Protein AF-A0A563VW91-F1 (afdb_monomer_lite)

Organism: NCBI:txid945734

Structure (mmCIF, N/CA/C/O backbone):
data_AF-A0A563VW91-F1
#
_entry.id   AF-A0A563VW91-F1
#
loop_
_atom_site.group_PDB
_atom_site.id
_atom_site.type_symbol
_atom_site.label_atom_id
_atom_site.label_alt_id
_atom_site.label_comp_id
_atom_site.label_asym_id
_atom_site.label_entity_id
_atom_site.label_seq_id
_atom_site.pdbx_PDB_ins_code
_atom_site.Cartn_x
_atom_site.Cartn_y
_atom_site.Cartn_z
_atom_site.occupancy
_atom_site.B_iso_or_equiv
_atom_site.auth_seq_id
_atom_site.auth_comp_id
_atom_site.auth_asym_id
_atom_site.auth_atom_id
_atom_site.pdbx_PDB_model_num
ATOM 1 N N . MET A 1 1 ? 16.996 2.353 -9.151 1.00 83.38 1 MET A N 1
ATOM 2 C CA . MET A 1 1 ? 17.425 1.365 -8.117 1.00 83.38 1 MET A CA 1
ATOM 3 C C . MET A 1 1 ? 16.284 0.405 -7.795 1.00 83.38 1 MET A C 1
ATOM 5 O O . MET A 1 1 ? 16.498 -0.802 -7.850 1.00 83.38 1 MET A O 1
ATOM 9 N N . PHE A 1 2 ? 15.076 0.927 -7.560 1.00 91.38 2 PHE A N 1
ATOM 10 C CA . PHE A 1 2 ? 13.858 0.155 -7.293 1.00 91.38 2 PHE A CA 1
ATOM 11 C C . PHE A 1 2 ? 13.495 -0.817 -8.416 1.00 91.38 2 PHE A C 1
ATOM 13 O O . PHE A 1 2 ? 13.293 -1.995 -8.142 1.00 91.38 2 PHE A O 1
ATOM 20 N N . ARG A 1 3 ? 13.577 -0.390 -9.684 1.00 93.62 3 ARG A N 1
ATOM 21 C CA . ARG A 1 3 ? 13.375 -1.288 -10.836 1.00 93.62 3 ARG A CA 1
ATOM 22 C C . ARG A 1 3 ? 14.249 -2.549 -10.802 1.00 93.62 3 ARG A C 1
ATOM 24 O O . ARG A 1 3 ? 13.776 -3.644 -11.081 1.00 93.62 3 ARG A O 1
ATOM 31 N N . ARG A 1 4 ? 15.533 -2.419 -10.441 1.00 96.31 4 ARG A N 1
ATOM 32 C CA . ARG A 1 4 ? 16.452 -3.569 -10.354 1.00 96.31 4 ARG A CA 1
ATOM 33 C C . ARG A 1 4 ? 16.074 -4.495 -9.196 1.00 96.31 4 ARG A C 1
ATOM 35 O O . ARG A 1 4 ? 16.124 -5.706 -9.366 1.00 96.31 4 ARG A O 1
ATOM 42 N N . ALA A 1 5 ? 15.698 -3.942 -8.043 1.00 95.75 5 ALA A N 1
ATOM 43 C CA . ALA A 1 5 ? 15.223 -4.740 -6.913 1.00 95.75 5 ALA A CA 1
ATOM 44 C C . ALA A 1 5 ? 13.937 -5.504 -7.274 1.00 95.75 5 ALA A C 1
ATOM 46 O O . ALA A 1 5 ? 13.855 -6.704 -7.030 1.00 95.75 5 ALA A O 1
ATOM 47 N N . ALA A 1 6 ? 12.999 -4.841 -7.954 1.00 96.88 6 ALA A N 1
ATOM 48 C CA . ALA A 1 6 ? 11.780 -5.451 -8.470 1.00 96.88 6 ALA A CA 1
ATOM 49 C C . ALA A 1 6 ? 12.071 -6.591 -9.464 1.00 96.88 6 ALA A C 1
ATOM 51 O O . ALA A 1 6 ? 11.464 -7.652 -9.363 1.00 96.88 6 ALA A O 1
ATOM 52 N N . GLN A 1 7 ? 13.039 -6.413 -10.373 1.00 98.06 7 GLN A N 1
ATOM 53 C CA . GLN A 1 7 ? 13.481 -7.467 -11.299 1.00 98.06 7 GLN A CA 1
ATOM 54 C C . GLN A 1 7 ? 14.095 -8.662 -10.569 1.00 98.06 7 GLN A C 1
ATOM 56 O O . GLN A 1 7 ? 13.867 -9.802 -10.960 1.00 98.06 7 GLN A O 1
ATOM 61 N N . ASN A 1 8 ? 14.872 -8.410 -9.515 1.00 98.06 8 ASN A N 1
ATOM 62 C CA . ASN A 1 8 ? 15.465 -9.475 -8.714 1.00 98.06 8 ASN A CA 1
ATOM 63 C C . ASN A 1 8 ? 14.393 -10.260 -7.948 1.00 98.06 8 ASN A C 1
ATOM 65 O O . ASN A 1 8 ? 14.480 -11.480 -7.896 1.00 98.06 8 ASN A O 1
ATOM 69 N N . ALA A 1 9 ? 13.385 -9.580 -7.389 1.00 97.56 9 ALA A N 1
ATOM 70 C CA . ALA A 1 9 ? 12.249 -10.241 -6.749 1.00 97.56 9 ALA A CA 1
ATOM 71 C C . ALA A 1 9 ? 11.472 -11.103 -7.757 1.00 97.56 9 ALA A C 1
ATOM 73 O O . ALA A 1 9 ? 11.146 -12.248 -7.465 1.00 97.56 9 ALA A O 1
ATOM 74 N N . LEU A 1 10 ? 11.260 -10.599 -8.976 1.00 97.12 10 LEU A N 1
ATOM 75 C CA . LEU A 1 10 ? 10.575 -11.359 -10.022 1.00 97.12 10 LEU A CA 1
ATOM 76 C C . LEU A 1 10 ? 11.389 -12.594 -10.438 1.00 97.12 10 LEU A C 1
ATOM 78 O O . LEU A 1 10 ? 10.848 -13.685 -10.566 1.00 97.12 10 LEU A O 1
ATOM 82 N N . ALA A 1 11 ? 12.708 -12.446 -10.590 1.00 98.19 11 ALA A N 1
ATOM 83 C CA . ALA A 1 11 ? 13.611 -13.557 -10.894 1.00 98.19 11 ALA A CA 1
ATOM 84 C C . ALA A 1 11 ? 13.722 -14.588 -9.755 1.00 98.19 11 ALA A C 1
ATOM 86 O O . ALA A 1 11 ? 14.131 -15.722 -10.000 1.00 98.19 11 ALA A O 1
ATOM 87 N N . ALA A 1 12 ? 13.388 -14.191 -8.526 1.00 98.00 12 ALA A N 1
ATOM 88 C CA . ALA A 1 12 ? 13.349 -15.051 -7.349 1.00 98.00 12 ALA A CA 1
ATOM 89 C C . ALA A 1 12 ? 11.962 -15.674 -7.094 1.00 98.00 12 ALA A C 1
ATOM 91 O O . ALA A 1 12 ? 11.793 -16.324 -6.067 1.00 98.00 12 ALA A O 1
ATOM 92 N N . ASP A 1 13 ? 11.011 -15.506 -8.020 1.00 97.50 13 ASP A N 1
ATOM 93 C CA . ASP A 1 13 ? 9.678 -16.126 -7.984 1.00 97.50 13 ASP A CA 1
ATOM 94 C C . ASP A 1 13 ? 8.819 -15.695 -6.777 1.00 97.50 13 ASP A C 1
ATOM 96 O O . ASP A 1 13 ? 8.049 -16.475 -6.223 1.00 97.50 13 ASP A O 1
ATOM 100 N N . PHE A 1 14 ? 8.961 -14.436 -6.340 1.00 98.19 14 PHE A N 1
ATOM 101 C CA . PHE A 1 14 ? 8.025 -13.841 -5.380 1.00 98.19 14 PHE A CA 1
ATOM 102 C C . PHE A 1 14 ? 6.627 -13.667 -6.006 1.00 98.19 14 PHE A C 1
ATOM 104 O O . PHE A 1 14 ? 6.487 -13.468 -7.212 1.00 98.19 14 PHE A O 1
ATOM 111 N N . ASP A 1 15 ? 5.580 -13.656 -5.180 1.00 97.81 15 ASP A N 1
ATOM 112 C CA . ASP A 1 15 ? 4.208 -13.415 -5.656 1.00 97.81 15 ASP A CA 1
ATOM 113 C C . ASP A 1 15 ? 3.929 -11.940 -5.992 1.00 97.81 15 ASP A C 1
ATOM 115 O O . ASP A 1 15 ? 3.055 -11.636 -6.809 1.00 97.81 15 ASP A O 1
ATOM 119 N N . GLY A 1 16 ? 4.690 -11.031 -5.379 1.00 97.00 16 GLY A N 1
ATOM 120 C CA . GLY A 1 16 ? 4.563 -9.584 -5.499 1.00 97.00 16 GLY A CA 1
ATOM 121 C C . GLY A 1 16 ? 5.663 -8.853 -4.732 1.00 97.00 16 GLY A C 1
ATOM 122 O O . GLY A 1 16 ? 6.576 -9.472 -4.176 1.00 97.00 16 GLY A O 1
ATOM 123 N N . VAL A 1 17 ? 5.579 -7.525 -4.696 1.00 97.69 17 VAL A N 1
ATOM 124 C CA . VAL A 1 17 ? 6.547 -6.661 -4.005 1.00 97.69 17 VAL A CA 1
ATOM 125 C C . VAL A 1 17 ? 5.845 -5.589 -3.184 1.00 97.69 17 VAL A C 1
ATOM 127 O O . VAL A 1 17 ? 4.829 -5.045 -3.601 1.00 97.69 17 VAL A O 1
ATOM 130 N N . GLU A 1 18 ? 6.418 -5.246 -2.031 1.00 96.00 18 GLU A N 1
ATOM 131 C CA . GLU A 1 18 ? 5.953 -4.141 -1.189 1.00 96.00 18 GLU A CA 1
ATOM 132 C C . GLU A 1 18 ? 6.981 -3.003 -1.203 1.00 96.00 18 GLU A C 1
ATOM 134 O O . GLU A 1 18 ? 8.160 -3.203 -0.893 1.00 96.00 18 GLU A O 1
ATOM 139 N N . ILE A 1 19 ? 6.546 -1.795 -1.561 1.00 93.31 19 ILE A N 1
ATOM 140 C CA . ILE A 1 19 ? 7.361 -0.582 -1.473 1.00 93.31 19 ILE A CA 1
ATOM 141 C C . ILE A 1 19 ? 7.255 -0.038 -0.047 1.00 93.31 19 ILE A C 1
ATOM 143 O O . ILE A 1 19 ? 6.236 0.532 0.337 1.00 93.31 19 ILE A O 1
ATOM 147 N N . CYS A 1 20 ? 8.323 -0.179 0.736 1.00 89.50 20 CYS A N 1
ATOM 148 C CA . CYS A 1 20 ? 8.402 0.379 2.086 1.00 89.50 20 CYS A CA 1
ATOM 149 C C . CYS A 1 20 ? 8.813 1.857 2.041 1.00 89.50 20 CYS A C 1
ATOM 151 O O . CYS A 1 20 ? 9.999 2.179 1.931 1.00 89.50 20 CYS A O 1
ATOM 153 N N . ALA A 1 21 ? 7.844 2.761 2.154 1.00 82.62 21 ALA A N 1
ATOM 154 C CA . ALA A 1 21 ? 8.064 4.200 2.194 1.00 82.62 21 ALA A CA 1
ATOM 155 C C . ALA A 1 21 ? 7.999 4.706 3.641 1.00 82.62 21 ALA A C 1
ATOM 157 O O . ALA A 1 21 ? 6.943 4.745 4.270 1.00 82.62 21 ALA A O 1
ATOM 158 N N . ASN A 1 22 ? 9.146 5.116 4.184 1.00 72.12 22 ASN A N 1
ATOM 159 C CA . ASN A 1 22 ? 9.186 5.749 5.496 1.00 72.12 22 ASN A CA 1
ATOM 160 C C . ASN A 1 22 ? 8.849 7.242 5.364 1.00 72.12 22 ASN A C 1
ATOM 162 O O . ASN A 1 22 ? 9.650 8.034 4.859 1.00 72.12 22 ASN A O 1
ATOM 166 N N . CYS A 1 23 ? 7.669 7.634 5.846 1.00 62.06 23 CYS A N 1
ATOM 167 C CA . CYS A 1 23 ? 7.174 9.005 5.756 1.00 62.06 23 CYS A CA 1
ATOM 168 C C . CYS A 1 23 ? 7.972 9.992 6.620 1.00 62.06 23 CYS A C 1
ATOM 170 O O . CYS A 1 23 ? 7.818 11.195 6.446 1.00 62.06 23 CYS A O 1
ATOM 172 N N . SER A 1 24 ? 8.857 9.539 7.514 1.00 51.09 24 SER A N 1
ATOM 173 C CA . SER A 1 24 ? 9.746 10.450 8.254 1.00 51.09 24 SER A CA 1
ATOM 174 C C . SER A 1 24 ? 10.770 11.158 7.359 1.00 51.09 24 SER A C 1
ATOM 176 O O . SER A 1 24 ? 11.206 12.247 7.708 1.00 51.09 24 SER A O 1
ATOM 178 N N . TYR A 1 25 ? 11.081 10.625 6.170 1.00 49.91 25 TYR A N 1
ATOM 179 C CA . TYR A 1 25 ? 11.859 11.346 5.150 1.00 49.91 25 TYR A CA 1
ATOM 180 C C . TYR A 1 25 ? 11.028 12.417 4.418 1.00 49.91 25 TYR A C 1
ATOM 182 O O . TYR A 1 25 ? 11.588 13.347 3.834 1.00 49.91 25 TYR A O 1
ATOM 190 N N . LEU A 1 26 ? 9.691 12.318 4.472 1.00 49.38 26 LEU A N 1
ATOM 191 C CA . LEU A 1 26 ? 8.772 13.338 3.952 1.00 49.38 26 LEU A CA 1
ATOM 192 C C . LEU A 1 26 ? 8.736 14.581 4.851 1.00 49.38 26 LEU A C 1
ATOM 194 O O . LEU A 1 26 ? 8.460 15.677 4.372 1.00 49.38 26 LEU A O 1
ATOM 198 N N . ILE A 1 27 ? 9.090 14.427 6.128 1.00 44.97 27 ILE A N 1
ATOM 199 C CA . ILE A 1 27 ? 9.004 15.462 7.157 1.00 44.97 27 ILE A CA 1
ATOM 200 C C . ILE A 1 27 ? 10.412 15.976 7.449 1.00 44.97 27 ILE A C 1
ATOM 202 O O . ILE A 1 27 ? 11.195 15.303 8.116 1.00 44.97 27 ILE A O 1
ATOM 206 N N . ASP A 1 28 ? 10.741 17.180 6.985 1.00 43.62 28 ASP A N 1
ATOM 207 C CA . ASP A 1 28 ? 11.949 17.833 7.481 1.00 43.62 28 ASP A CA 1
ATOM 208 C C . ASP A 1 28 ? 11.710 18.310 8.924 1.00 43.62 28 ASP A C 1
ATOM 210 O O . ASP A 1 28 ? 10.690 18.939 9.232 1.00 43.62 28 ASP A O 1
ATOM 214 N N . ARG A 1 29 ? 12.618 17.971 9.847 1.00 42.47 29 ARG A N 1
ATOM 215 C CA . ARG A 1 29 ? 12.547 18.441 11.238 1.00 42.47 29 ARG A CA 1
ATOM 216 C C . ARG A 1 29 ? 12.961 19.908 11.250 1.00 42.47 29 ARG A C 1
ATOM 218 O O . ARG A 1 29 ? 14.139 20.203 11.444 1.00 42.47 29 ARG A O 1
ATOM 225 N N . GLN A 1 30 ? 12.022 20.838 11.086 1.00 45.56 30 GLN A N 1
ATOM 226 C CA . GLN A 1 30 ? 12.356 22.242 11.312 1.00 45.56 30 GLN A CA 1
ATOM 227 C C . GLN A 1 30 ? 12.836 22.440 12.754 1.00 45.56 30 GLN A C 1
ATOM 229 O O . GLN A 1 30 ? 12.159 22.108 13.730 1.00 45.56 30 GLN A O 1
ATOM 234 N N . SER A 1 31 ? 14.042 22.989 12.871 1.00 35.50 31 SER A N 1
ATOM 235 C CA . SER A 1 31 ? 14.539 23.581 14.107 1.00 35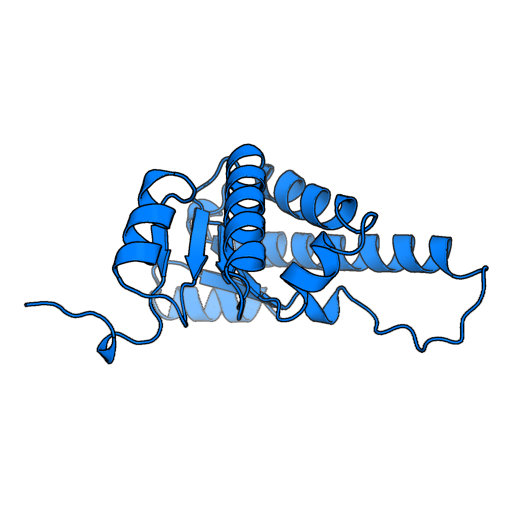.50 31 SER A CA 1
ATOM 236 C C . SER A 1 31 ? 13.597 24.728 14.509 1.00 35.50 31 SER A C 1
ATOM 238 O O . SER A 1 31 ? 13.186 25.485 13.628 1.00 35.50 31 SER A O 1
ATOM 240 N N . PRO A 1 32 ? 13.259 24.907 15.800 1.00 43.72 32 PRO A N 1
ATOM 241 C CA . PRO A 1 32 ? 12.209 25.826 16.270 1.00 43.72 32 PRO A CA 1
ATOM 242 C C . PRO A 1 32 ? 12.458 27.336 16.037 1.00 43.72 32 PRO A C 1
ATOM 244 O O . PRO A 1 32 ? 11.784 28.160 16.645 1.00 43.72 32 PRO A O 1
ATOM 247 N N . ASN A 1 33 ? 13.399 27.722 15.169 1.00 37.41 33 ASN A N 1
ATOM 248 C CA . ASN A 1 33 ? 13.849 29.102 14.966 1.00 37.41 33 ASN A CA 1
ATOM 249 C C . ASN A 1 33 ? 13.660 29.666 13.541 1.00 37.41 33 ASN A C 1
ATOM 251 O O . ASN A 1 33 ? 14.094 30.791 13.299 1.00 37.41 33 ASN A O 1
ATOM 255 N N . SER A 1 34 ? 13.043 28.964 12.584 1.00 42.78 34 SER A N 1
ATOM 256 C CA . SER A 1 34 ? 12.852 29.513 11.226 1.00 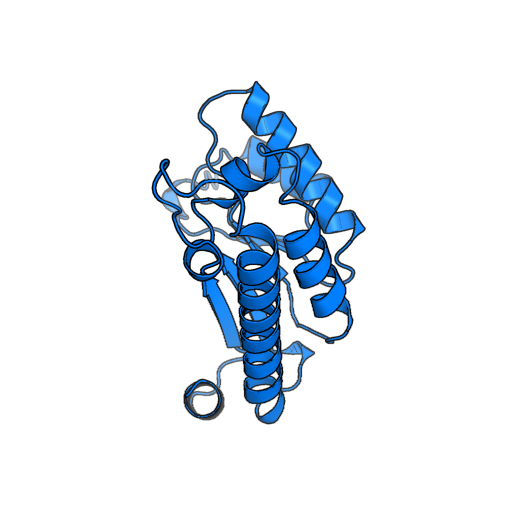42.78 34 SER A CA 1
ATOM 257 C C . SER A 1 34 ? 11.502 30.214 11.063 1.00 42.78 34 SER A C 1
ATOM 259 O O . SER A 1 34 ? 10.497 29.608 10.706 1.00 42.78 34 SER A O 1
ATOM 261 N N . SER A 1 35 ? 11.490 31.518 11.321 1.00 42.47 35 SER A N 1
ATOM 262 C CA . SER A 1 35 ? 10.349 32.412 11.130 1.00 42.47 35 SER A CA 1
ATOM 263 C C . SER A 1 35 ? 10.119 32.780 9.648 1.00 42.47 35 SER A C 1
ATOM 265 O O . SER A 1 35 ? 10.959 33.430 9.033 1.00 42.47 35 SER A O 1
ATOM 267 N N . ASN A 1 36 ? 8.931 32.442 9.137 1.00 46.28 36 ASN A N 1
ATOM 268 C CA . ASN A 1 36 ? 8.075 33.238 8.236 1.00 46.28 36 ASN A CA 1
ATOM 269 C C . ASN A 1 36 ? 8.392 33.419 6.730 1.00 46.28 36 ASN A C 1
ATOM 271 O O . ASN A 1 36 ? 7.580 34.039 6.053 1.00 46.28 36 ASN A O 1
ATOM 275 N N . GLU A 1 37 ? 9.442 32.821 6.156 1.00 47.31 37 GLU A N 1
ATOM 276 C CA . GLU A 1 37 ? 9.598 32.715 4.676 1.00 47.31 37 GLU A CA 1
ATOM 277 C C . GLU A 1 37 ? 9.504 31.264 4.147 1.00 47.31 37 GLU A C 1
ATOM 279 O O . GLU A 1 37 ? 9.600 31.010 2.947 1.00 47.31 37 GLU A O 1
ATOM 284 N N . ALA A 1 38 ? 9.289 30.292 5.041 1.00 53.22 38 ALA A N 1
ATOM 285 C CA . ALA A 1 38 ? 9.515 28.869 4.781 1.00 53.22 38 ALA A CA 1
ATOM 286 C C . ALA A 1 38 ? 8.291 28.059 4.303 1.00 53.22 38 ALA A C 1
ATOM 288 O O . ALA A 1 38 ? 8.471 26.915 3.896 1.00 53.22 38 ALA A O 1
ATOM 289 N N . GLU A 1 39 ? 7.068 28.601 4.314 1.00 49.84 39 GLU A N 1
ATOM 290 C CA . GLU A 1 39 ? 5.867 27.833 3.920 1.00 49.84 39 GLU A CA 1
ATOM 291 C C . GLU A 1 39 ? 5.847 27.472 2.426 1.00 49.84 39 GLU A C 1
ATOM 293 O O . GLU A 1 39 ? 5.524 26.341 2.068 1.00 49.84 39 GLU A O 1
ATOM 298 N N . ASN A 1 40 ? 6.251 28.394 1.544 1.00 49.69 40 ASN A N 1
ATOM 299 C CA . ASN A 1 40 ? 6.272 28.129 0.101 1.00 49.69 40 ASN A CA 1
ATOM 300 C C . ASN A 1 40 ? 7.328 27.079 -0.271 1.00 49.69 40 ASN A C 1
ATOM 302 O O . ASN A 1 40 ? 7.042 26.159 -1.032 1.00 49.69 40 ASN A O 1
ATOM 306 N N . SER A 1 41 ? 8.532 27.178 0.300 1.00 52.91 41 SER A N 1
ATOM 307 C CA . SER A 1 41 ? 9.601 26.199 0.073 1.00 52.91 41 SER A CA 1
ATOM 308 C C . SER A 1 41 ? 9.254 24.826 0.651 1.00 52.91 41 SER A C 1
ATOM 310 O O . SER A 1 41 ? 9.562 23.814 0.029 1.00 52.91 41 SER A O 1
ATOM 312 N N . TYR A 1 42 ? 8.564 24.787 1.795 1.00 55.41 42 TYR A N 1
ATOM 313 C CA . TYR A 1 42 ? 8.102 23.549 2.420 1.00 55.41 42 TYR A CA 1
ATOM 314 C C . TYR A 1 42 ? 7.082 22.805 1.547 1.00 55.41 42 TYR A C 1
ATOM 316 O O . TYR A 1 42 ? 7.230 21.607 1.314 1.00 55.41 42 TYR A O 1
ATOM 324 N N . ASN A 1 43 ? 6.091 23.516 0.999 1.00 56.16 43 ASN A N 1
ATOM 325 C CA . ASN A 1 43 ? 5.090 22.919 0.110 1.00 56.16 43 ASN A CA 1
ATOM 326 C C . ASN A 1 43 ? 5.712 22.385 -1.194 1.00 56.16 43 ASN A C 1
ATOM 328 O O . ASN A 1 43 ? 5.367 21.287 -1.624 1.00 56.16 43 ASN A O 1
ATOM 332 N N . ILE A 1 44 ? 6.678 23.108 -1.775 1.00 56.81 44 ILE A N 1
ATOM 333 C CA . ILE A 1 44 ? 7.421 22.661 -2.967 1.00 56.81 44 ILE A CA 1
ATOM 334 C C . ILE A 1 44 ? 8.258 21.411 -2.658 1.00 56.81 44 ILE A C 1
ATOM 336 O O . ILE A 1 44 ? 8.323 20.477 -3.456 1.00 56.81 44 ILE A O 1
ATOM 340 N N . GLU A 1 45 ? 8.910 21.361 -1.496 1.00 61.22 45 GLU A N 1
ATOM 341 C CA . GLU A 1 45 ? 9.692 20.193 -1.088 1.00 61.22 45 GLU A CA 1
ATOM 342 C C . GLU A 1 45 ? 8.801 18.961 -0.870 1.00 61.22 45 GLU A C 1
ATOM 344 O O . GLU A 1 45 ? 9.171 17.852 -1.252 1.00 61.22 45 GLU A O 1
ATOM 349 N N . LEU A 1 46 ? 7.604 19.150 -0.316 1.00 61.34 46 LEU A N 1
ATOM 350 C CA . LEU A 1 46 ? 6.619 18.087 -0.136 1.00 61.34 46 LEU A CA 1
ATOM 351 C C . LEU A 1 46 ? 6.063 17.559 -1.460 1.00 61.34 46 LEU A C 1
ATOM 353 O O . LEU A 1 46 ? 6.033 16.341 -1.635 1.00 61.34 46 LEU A O 1
ATOM 357 N N . GLU A 1 47 ? 5.682 18.432 -2.399 1.00 65.50 47 GLU A N 1
ATOM 358 C CA . GLU A 1 47 ? 5.272 18.020 -3.753 1.00 65.50 47 GLU A CA 1
ATOM 359 C C . GLU A 1 47 ? 6.360 17.171 -4.415 1.00 65.50 47 GLU A C 1
ATOM 361 O O . GLU A 1 47 ? 6.080 16.084 -4.918 1.00 65.50 47 GLU A O 1
ATOM 366 N N . ASN A 1 48 ? 7.622 17.599 -4.322 1.00 69.69 48 ASN A N 1
ATOM 367 C CA . ASN A 1 48 ? 8.754 16.851 -4.870 1.00 69.69 48 ASN A CA 1
ATOM 368 C C . ASN A 1 48 ? 8.904 15.458 -4.241 1.00 69.69 48 ASN A C 1
ATOM 370 O O . ASN A 1 48 ? 9.284 14.502 -4.922 1.00 69.69 48 ASN A O 1
ATOM 374 N N . LYS A 1 49 ? 8.610 15.315 -2.946 1.00 68.56 49 LYS A N 1
ATOM 375 C CA . LYS A 1 49 ? 8.719 14.030 -2.249 1.00 68.56 49 LYS A CA 1
ATOM 376 C C . LYS A 1 49 ? 7.530 13.102 -2.516 1.00 68.56 49 LYS A C 1
ATOM 378 O O . LYS A 1 49 ? 7.743 11.897 -2.657 1.00 68.56 49 LYS A O 1
ATOM 383 N N . THR A 1 50 ? 6.313 13.629 -2.645 1.00 74.69 50 THR A N 1
ATOM 384 C CA . THR A 1 50 ? 5.160 12.849 -3.130 1.00 74.69 50 THR A CA 1
ATOM 385 C C . THR A 1 50 ? 5.410 12.382 -4.561 1.00 74.69 50 THR A C 1
ATOM 387 O O . THR A 1 50 ? 5.273 11.196 -4.848 1.00 74.69 50 THR A O 1
ATOM 390 N N . GLN A 1 51 ? 5.911 13.265 -5.429 1.00 81.19 51 GLN A N 1
ATOM 391 C CA . GLN A 1 51 ? 6.276 12.921 -6.803 1.00 81.19 51 GLN A CA 1
ATOM 392 C C . GLN A 1 51 ? 7.345 11.822 -6.863 1.00 81.19 51 GLN A C 1
ATOM 394 O O . GLN A 1 51 ? 7.283 10.942 -7.723 1.00 81.19 51 GLN A O 1
ATOM 399 N N . LEU A 1 52 ? 8.310 11.831 -5.937 1.00 83.94 52 LEU A N 1
ATOM 400 C CA . LEU A 1 52 ? 9.305 10.765 -5.828 1.00 83.94 52 LEU A CA 1
ATOM 401 C C . LEU A 1 52 ? 8.654 9.413 -5.506 1.00 83.94 52 LEU A C 1
ATOM 403 O O . LEU A 1 52 ? 9.006 8.422 -6.143 1.00 83.94 52 LEU A O 1
ATOM 407 N N . LEU A 1 53 ? 7.708 9.361 -4.560 1.00 87.06 53 LEU A N 1
ATOM 408 C CA . LEU A 1 53 ? 6.964 8.132 -4.261 1.00 87.06 53 LEU A CA 1
ATOM 409 C C . LEU A 1 53 ? 6.227 7.625 -5.506 1.00 87.06 53 LEU A C 1
ATOM 411 O O . LEU A 1 53 ? 6.382 6.458 -5.855 1.00 87.06 53 LEU A O 1
ATOM 415 N N . LEU A 1 54 ? 5.502 8.500 -6.207 1.00 89.00 54 LEU A N 1
ATOM 416 C CA . LEU A 1 54 ? 4.774 8.141 -7.429 1.00 89.00 54 LEU A CA 1
ATOM 417 C C . LEU A 1 54 ? 5.711 7.627 -8.532 1.00 89.00 54 LEU A C 1
ATOM 419 O O . LEU A 1 54 ? 5.456 6.590 -9.137 1.00 89.00 54 LEU A O 1
ATOM 423 N N . THR A 1 55 ? 6.865 8.272 -8.711 1.00 91.12 55 THR A N 1
ATOM 424 C CA . THR A 1 55 ? 7.891 7.824 -9.666 1.00 91.12 55 THR A CA 1
ATOM 425 C C . THR A 1 55 ? 8.423 6.431 -9.309 1.00 91.12 55 THR A C 1
ATOM 427 O O . THR A 1 55 ? 8.669 5.607 -10.188 1.00 91.12 55 THR A O 1
ATOM 430 N N . ILE A 1 56 ? 8.602 6.135 -8.017 1.00 92.69 56 ILE A N 1
ATOM 431 C CA . ILE A 1 56 ? 9.029 4.805 -7.560 1.00 92.69 56 ILE A CA 1
ATOM 432 C C . ILE A 1 56 ? 7.948 3.759 -7.853 1.00 92.69 56 ILE A C 1
ATOM 434 O O . ILE A 1 56 ? 8.290 2.661 -8.296 1.00 92.69 56 ILE A O 1
ATOM 438 N N . ILE A 1 57 ? 6.671 4.089 -7.639 1.00 93.44 57 ILE A N 1
ATOM 439 C CA . ILE A 1 57 ? 5.546 3.207 -7.982 1.00 93.44 57 ILE A CA 1
ATOM 440 C C . ILE A 1 57 ? 5.585 2.883 -9.474 1.00 93.44 57 ILE A C 1
ATOM 442 O O . ILE A 1 57 ? 5.593 1.708 -9.828 1.00 93.44 57 ILE A O 1
ATOM 446 N N . GLU A 1 58 ? 5.711 3.892 -10.337 1.00 94.06 58 GLU A N 1
ATOM 447 C CA . GLU A 1 58 ? 5.806 3.706 -11.791 1.00 94.06 58 GLU A CA 1
ATOM 448 C C . GLU A 1 58 ? 7.020 2.854 -12.196 1.00 94.06 58 GLU A C 1
ATOM 450 O O . GLU A 1 58 ? 6.908 1.954 -13.033 1.00 94.06 58 GLU A O 1
ATOM 455 N N . GLU A 1 59 ? 8.190 3.071 -11.584 1.00 95.44 59 GLU A N 1
ATOM 456 C CA . GLU A 1 59 ? 9.373 2.244 -11.850 1.00 95.44 59 GLU A CA 1
ATOM 457 C C . GLU A 1 59 ? 9.137 0.769 -11.500 1.00 95.44 59 GLU A C 1
ATOM 459 O O . GLU A 1 59 ? 9.590 -0.117 -12.234 1.00 95.44 59 GLU A O 1
ATOM 464 N N . VAL A 1 60 ? 8.468 0.491 -10.381 1.00 96.50 60 VAL A N 1
ATOM 465 C CA . VAL A 1 60 ? 8.183 -0.875 -9.921 1.00 96.50 60 VAL A CA 1
ATOM 466 C C . VAL A 1 60 ? 7.067 -1.511 -10.756 1.00 96.50 60 VAL A C 1
ATOM 468 O O . VAL A 1 60 ? 7.226 -2.654 -11.192 1.00 96.50 60 VAL A O 1
ATOM 471 N N . ALA A 1 61 ? 6.011 -0.760 -11.069 1.00 94.69 61 ALA A N 1
ATOM 472 C CA . ALA A 1 61 ? 4.918 -1.163 -11.955 1.00 94.69 61 ALA A CA 1
ATOM 473 C C . ALA A 1 61 ? 5.378 -1.386 -13.411 1.00 94.69 61 ALA A C 1
ATOM 475 O O . ALA A 1 61 ? 4.759 -2.122 -14.169 1.00 94.69 61 ALA A O 1
ATOM 476 N N . SER A 1 62 ? 6.530 -0.835 -13.816 1.00 96.44 62 SER A N 1
ATOM 477 C CA . SER A 1 62 ? 7.155 -1.185 -15.104 1.00 96.44 62 SER A CA 1
ATOM 478 C C . SER A 1 62 ? 7.725 -2.615 -15.157 1.00 96.44 62 SER A C 1
ATOM 480 O O . SER A 1 62 ? 8.180 -3.062 -16.215 1.00 96.44 62 SER A O 1
ATOM 482 N N . VAL A 1 63 ? 7.780 -3.309 -14.015 1.00 97.75 63 VAL A N 1
ATOM 483 C CA . VAL A 1 63 ? 8.307 -4.677 -13.861 1.00 97.75 63 VAL A CA 1
ATOM 484 C C . VAL A 1 63 ? 7.226 -5.649 -13.390 1.00 97.75 63 VAL A C 1
ATOM 486 O O . VAL A 1 63 ? 7.254 -6.809 -13.796 1.00 97.75 63 VAL A O 1
ATOM 489 N N . TRP A 1 64 ? 6.306 -5.188 -12.546 1.00 97.88 64 TRP A N 1
ATOM 490 C CA . TRP A 1 64 ? 5.213 -5.973 -11.974 1.00 97.88 64 TRP A CA 1
ATOM 491 C C . TRP A 1 64 ? 3.866 -5.437 -12.432 1.00 97.88 64 TRP A C 1
ATOM 493 O O . TRP A 1 64 ? 3.699 -4.227 -12.534 1.00 97.88 64 TRP A O 1
ATOM 503 N N . ASP A 1 65 ? 2.886 -6.322 -12.608 1.00 96.81 65 ASP A N 1
ATOM 504 C CA . ASP A 1 65 ? 1.490 -5.891 -12.687 1.00 96.81 65 ASP A CA 1
ATOM 505 C C . ASP A 1 65 ? 1.142 -5.085 -11.424 1.00 96.81 65 ASP A C 1
ATOM 507 O O . ASP A 1 65 ? 1.505 -5.484 -10.314 1.00 96.81 65 ASP A O 1
ATOM 511 N N . GLU A 1 66 ? 0.446 -3.955 -11.575 1.00 94.19 66 GLU A N 1
ATOM 512 C CA . GLU A 1 66 ? 0.162 -3.040 -10.456 1.00 94.19 66 GLU A CA 1
ATOM 513 C C . GLU A 1 66 ? -0.527 -3.746 -9.279 1.00 94.19 66 GLU A C 1
ATOM 515 O O . GLU A 1 66 ? -0.200 -3.493 -8.120 1.00 94.19 66 GLU A O 1
ATOM 520 N N . ASN A 1 67 ? -1.388 -4.726 -9.568 1.00 96.25 67 ASN A N 1
ATOM 521 C CA . ASN A 1 67 ? -2.117 -5.507 -8.565 1.00 96.25 67 ASN A CA 1
ATOM 522 C C . ASN A 1 67 ? -1.249 -6.534 -7.816 1.00 96.25 67 ASN A C 1
ATOM 524 O O . ASN A 1 67 ? -1.767 -7.295 -6.998 1.00 96.25 67 ASN A O 1
ATOM 528 N N . LYS A 1 68 ? 0.059 -6.566 -8.085 1.00 97.44 68 LYS A N 1
ATOM 529 C CA . LYS A 1 68 ? 1.084 -7.296 -7.326 1.00 97.44 68 LYS A CA 1
ATOM 530 C C . LYS A 1 68 ? 2.039 -6.363 -6.579 1.00 97.44 68 LYS A C 1
ATOM 532 O O . LYS A 1 68 ? 3.003 -6.829 -5.968 1.00 97.44 68 LYS A O 1
ATOM 537 N N . VAL A 1 69 ? 1.791 -5.056 -6.633 1.00 97.69 69 VAL A N 1
ATOM 538 C CA . VAL A 1 69 ? 2.578 -4.035 -5.945 1.00 97.69 69 VAL A CA 1
ATOM 539 C C . VAL A 1 69 ? 1.784 -3.524 -4.748 1.00 97.69 69 VAL A C 1
ATOM 541 O O . VAL A 1 69 ? 0.726 -2.920 -4.898 1.00 97.69 69 VAL A O 1
ATOM 544 N N . GLY A 1 70 ? 2.296 -3.773 -3.548 1.00 96.69 70 GLY A N 1
ATOM 545 C CA . GLY A 1 70 ? 1.815 -3.167 -2.311 1.00 96.69 70 GLY A CA 1
ATOM 546 C C . GLY A 1 70 ? 2.656 -1.954 -1.922 1.00 96.69 70 GLY A C 1
ATOM 547 O O . GLY A 1 70 ? 3.815 -1.825 -2.327 1.00 96.69 70 GLY A O 1
ATOM 548 N N . ILE A 1 71 ? 2.104 -1.069 -1.096 1.00 93.81 71 ILE A N 1
ATOM 549 C CA . ILE A 1 71 ? 2.851 0.058 -0.518 1.00 93.81 71 ILE A CA 1
ATOM 550 C C . ILE A 1 71 ? 2.687 0.043 0.989 1.00 93.81 71 ILE A C 1
ATOM 552 O O . ILE A 1 71 ? 1.563 0.075 1.480 1.00 93.81 71 ILE A O 1
ATOM 556 N N . LYS A 1 72 ? 3.802 0.071 1.721 1.00 90.94 72 LYS A N 1
ATOM 557 C CA . LYS A 1 72 ? 3.806 0.256 3.170 1.00 90.94 72 LYS A CA 1
ATOM 558 C C . LYS A 1 72 ? 4.249 1.663 3.533 1.00 90.94 72 LYS A C 1
ATOM 560 O O . LYS A 1 72 ? 5.409 2.013 3.322 1.00 90.94 72 LYS A O 1
ATOM 565 N N . LEU A 1 73 ? 3.345 2.451 4.114 1.00 84.81 73 LEU A N 1
ATOM 566 C CA . LEU A 1 73 ? 3.676 3.758 4.679 1.00 84.81 73 LEU A CA 1
ATOM 567 C C . LEU A 1 73 ? 4.029 3.583 6.161 1.00 84.81 73 LEU A C 1
ATOM 569 O O . LEU A 1 73 ? 3.174 3.276 6.993 1.00 84.81 73 LEU A O 1
ATOM 573 N N . ILE A 1 74 ? 5.311 3.757 6.478 1.00 75.25 74 ILE A N 1
ATOM 574 C CA . ILE A 1 74 ? 5.875 3.600 7.827 1.00 75.25 74 ILE A CA 1
ATOM 575 C C . ILE A 1 74 ? 6.011 4.982 8.452 1.00 75.25 74 ILE A C 1
ATOM 577 O O . ILE A 1 74 ? 6.571 5.881 7.814 1.00 75.25 74 ILE A O 1
ATOM 581 N N . SER A 1 75 ? 5.546 5.183 9.687 1.00 63.84 75 SER A N 1
ATOM 582 C CA . SER A 1 75 ? 5.723 6.485 10.331 1.00 63.84 75 SER A CA 1
ATOM 583 C C . SER A 1 75 ? 5.588 6.466 11.854 1.00 63.84 75 SER A C 1
ATOM 585 O O . SER A 1 75 ? 4.489 6.433 12.401 1.00 63.84 75 SER A O 1
ATOM 587 N N . ASP A 1 76 ? 6.716 6.700 12.530 1.00 52.69 76 ASP A N 1
ATOM 588 C CA . ASP A 1 76 ? 6.775 7.115 13.942 1.00 52.69 76 ASP A CA 1
ATOM 589 C C . ASP A 1 76 ? 6.116 8.492 14.187 1.00 52.69 76 ASP A C 1
ATOM 591 O O . ASP A 1 76 ? 5.822 8.878 15.317 1.00 52.69 76 ASP A O 1
ATOM 595 N N . SER A 1 77 ? 5.906 9.279 13.127 1.00 48.28 77 SER A N 1
ATOM 596 C CA . SER A 1 77 ? 5.443 10.675 13.191 1.00 48.28 77 SER A CA 1
ATOM 597 C C . SER A 1 77 ? 3.985 10.848 12.753 1.00 48.28 77 SER A C 1
ATOM 599 O O . SER A 1 77 ? 3.464 11.961 12.772 1.00 48.28 77 SER A O 1
ATOM 601 N N . PHE A 1 78 ? 3.308 9.755 12.390 1.00 55.22 78 PHE A N 1
ATOM 602 C CA . PHE A 1 78 ? 1.987 9.760 11.768 1.00 55.22 78 PHE A CA 1
ATOM 603 C C . PHE A 1 78 ? 0.932 10.418 12.666 1.00 55.22 78 PHE A C 1
ATOM 605 O O . PHE A 1 78 ? 0.221 11.349 12.285 1.00 55.22 78 PHE A O 1
ATOM 612 N N . PHE A 1 79 ? 0.890 9.956 13.914 1.00 52.00 79 PHE A N 1
ATOM 613 C CA . PHE A 1 79 ? -0.025 10.451 14.935 1.00 52.00 79 PHE A CA 1
ATOM 614 C C . PHE A 1 79 ? 0.253 11.909 15.312 1.00 52.00 79 PHE A C 1
ATOM 616 O O . PHE A 1 79 ? -0.665 12.684 15.582 1.00 52.00 79 PHE A O 1
ATOM 623 N N . LEU A 1 80 ? 1.533 12.289 15.328 1.00 48.19 80 LEU A N 1
ATOM 624 C CA . LEU A 1 80 ? 1.964 13.643 15.668 1.00 48.19 80 LEU A CA 1
ATOM 625 C C . LEU A 1 80 ? 1.569 14.645 14.574 1.00 48.19 80 LEU A C 1
ATOM 627 O O . LEU A 1 80 ? 1.159 15.756 14.905 1.00 48.19 80 LEU A O 1
ATOM 631 N N . LEU A 1 81 ? 1.603 14.233 13.302 1.00 46.88 81 LEU A N 1
ATOM 632 C CA . LEU A 1 81 ? 1.150 15.034 12.162 1.00 46.88 81 LEU A CA 1
ATOM 633 C C . LEU A 1 81 ? -0.367 15.246 12.147 1.00 46.88 81 LEU A C 1
ATOM 635 O O . LEU A 1 81 ? -0.814 16.372 11.958 1.00 46.88 81 LEU A O 1
ATOM 639 N N . ALA A 1 82 ? -1.164 14.204 12.403 1.00 48.94 82 ALA A N 1
ATOM 640 C CA . ALA A 1 82 ? -2.626 14.327 12.450 1.00 48.94 82 ALA A CA 1
ATOM 641 C C . ALA A 1 82 ? -3.109 15.259 13.581 1.00 48.94 82 ALA A C 1
ATOM 643 O O . ALA A 1 82 ? -4.162 15.887 13.474 1.00 48.94 82 ALA A O 1
ATOM 644 N N . LYS A 1 83 ? -2.326 15.375 14.663 1.00 46.62 83 LYS A N 1
ATOM 645 C CA . LYS A 1 83 ? -2.612 16.253 15.806 1.00 46.62 83 LYS A CA 1
ATOM 646 C C . LYS A 1 83 ? -2.257 17.725 15.544 1.00 46.62 83 LYS A C 1
ATOM 648 O O . LYS A 1 83 ? -2.845 18.605 16.171 1.00 46.62 83 LYS A O 1
ATOM 653 N N . ALA A 1 84 ? -1.320 18.001 14.637 1.00 46.97 84 ALA A N 1
ATOM 654 C CA . ALA A 1 84 ? -0.998 19.349 14.183 1.00 46.97 84 ALA A CA 1
ATOM 655 C C . ALA A 1 84 ? -1.944 19.711 13.027 1.00 46.97 84 ALA A C 1
ATOM 657 O O . ALA A 1 84 ? -1.732 19.322 11.883 1.00 46.97 84 ALA A O 1
ATOM 658 N N . SER A 1 85 ? -3.027 20.410 13.360 1.00 38.97 85 SER A N 1
ATOM 659 C CA . SER A 1 85 ? -4.206 20.758 12.550 1.00 38.97 85 SER A CA 1
ATOM 660 C C . SER A 1 85 ? -3.938 21.581 11.270 1.00 38.97 85 SER A C 1
ATOM 662 O O . SER A 1 85 ? -4.484 22.668 11.098 1.00 38.97 85 SER A O 1
ATOM 664 N N . GLY A 1 86 ? -3.106 21.062 10.370 1.00 44.88 86 GLY A N 1
ATOM 665 C CA . GLY A 1 86 ? -2.733 21.659 9.083 1.00 44.88 86 GLY A CA 1
ATOM 666 C C . GLY A 1 86 ? -1.956 20.715 8.153 1.00 44.88 86 GLY A C 1
ATOM 667 O O . GLY A 1 86 ? -1.912 20.955 6.954 1.00 44.88 86 GLY A O 1
ATOM 668 N N . LEU A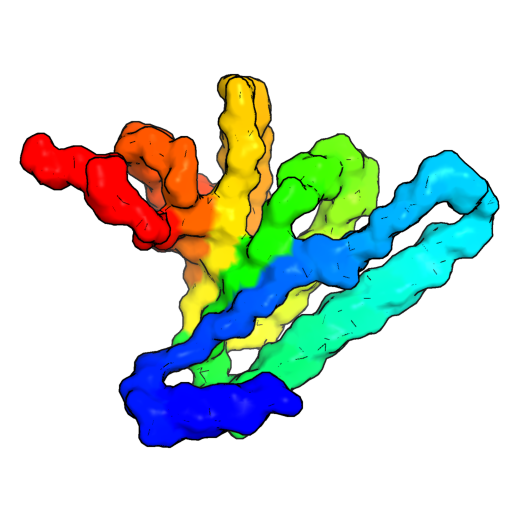 1 87 ? -1.414 19.600 8.666 1.00 46.69 87 LEU A N 1
ATOM 669 C CA . LEU A 1 87 ? -0.669 18.590 7.891 1.00 46.69 87 LEU A CA 1
ATOM 670 C C . LEU A 1 87 ? -1.536 17.425 7.370 1.00 46.69 87 LEU A C 1
ATOM 672 O O . LEU A 1 87 ? -1.017 16.413 6.902 1.00 46.69 87 LEU A O 1
ATOM 676 N N . SER A 1 88 ? -2.865 17.574 7.406 1.00 56.03 88 SER A N 1
ATOM 677 C CA . SER A 1 88 ? -3.822 16.597 6.871 1.00 56.03 88 SER A CA 1
ATOM 678 C C . SER A 1 88 ? -3.904 16.576 5.338 1.00 56.03 88 SER A C 1
ATOM 680 O O . SER A 1 88 ? -4.321 15.562 4.784 1.00 56.03 88 SER A O 1
ATOM 682 N N . SER A 1 89 ? -3.492 17.643 4.640 1.00 60.28 89 SER A N 1
ATOM 683 C CA . SER A 1 89 ? -3.621 17.742 3.178 1.00 60.28 89 SER A CA 1
ATOM 684 C C . SER A 1 89 ? -2.676 16.800 2.438 1.00 60.28 89 SER A C 1
ATOM 686 O O . SER A 1 89 ? -3.127 16.054 1.584 1.00 60.28 89 SER A O 1
ATOM 688 N N . ILE A 1 90 ? -1.385 16.765 2.774 1.00 65.50 90 ILE A N 1
ATOM 689 C CA . ILE A 1 90 ? -0.397 15.965 2.024 1.00 65.50 90 ILE A CA 1
ATOM 690 C C . ILE A 1 90 ? -0.703 14.477 2.111 1.00 65.50 90 ILE A C 1
ATOM 692 O O . ILE A 1 90 ? -0.604 13.766 1.121 1.00 65.50 90 ILE A O 1
ATOM 696 N N . PHE A 1 91 ? -1.094 13.995 3.288 1.00 71.81 91 PHE A N 1
ATOM 697 C CA . PHE A 1 91 ? -1.425 12.586 3.445 1.00 71.81 91 PHE A CA 1
ATOM 698 C C . PHE A 1 91 ? -2.725 12.222 2.728 1.00 71.81 91 PHE A C 1
ATOM 700 O O . PHE A 1 91 ? -2.797 11.176 2.087 1.00 71.81 91 PHE A O 1
ATOM 707 N N . TYR A 1 92 ? -3.719 13.113 2.786 1.00 75.81 92 TYR A N 1
ATOM 708 C CA . TYR A 1 92 ? -4.909 12.999 1.956 1.00 75.81 92 TYR A CA 1
ATOM 709 C C . TYR A 1 92 ? -4.529 12.934 0.474 1.00 75.81 92 TYR A C 1
ATOM 711 O O . TYR A 1 92 ? -5.000 12.041 -0.216 1.00 75.81 92 TYR A O 1
ATOM 719 N N . HIS A 1 93 ? -3.640 13.814 0.004 1.00 77.06 93 HIS A N 1
ATOM 720 C CA . HIS A 1 93 ? -3.165 13.827 -1.378 1.00 77.06 93 HIS A CA 1
ATOM 721 C C . HIS A 1 93 ? -2.439 12.537 -1.738 1.00 77.06 93 HIS A C 1
ATOM 723 O O . HIS A 1 93 ? -2.816 11.923 -2.719 1.00 77.06 93 HIS A O 1
ATOM 729 N N . ILE A 1 94 ? -1.505 12.055 -0.911 1.00 82.69 94 ILE A N 1
ATOM 730 C CA . ILE A 1 94 ? -0.812 10.785 -1.159 1.00 82.69 94 ILE A CA 1
ATOM 731 C C . ILE A 1 94 ? -1.826 9.649 -1.277 1.00 82.69 94 ILE A C 1
ATOM 733 O O . ILE A 1 94 ? -1.836 8.979 -2.299 1.00 82.69 94 ILE A O 1
ATOM 737 N N . ILE A 1 95 ? -2.704 9.437 -0.289 1.00 86.38 95 ILE A N 1
ATOM 738 C CA . ILE A 1 95 ? -3.689 8.343 -0.362 1.00 86.38 95 ILE A CA 1
ATOM 739 C C . ILE A 1 95 ? -4.602 8.506 -1.576 1.00 86.38 95 ILE A C 1
ATOM 741 O O . ILE A 1 95 ? -4.884 7.532 -2.271 1.00 86.38 95 ILE A O 1
ATOM 745 N N . ASN A 1 96 ? -5.075 9.726 -1.823 1.00 87.75 96 ASN A N 1
ATOM 746 C CA . ASN A 1 96 ? -5.939 10.015 -2.953 1.00 87.75 96 ASN A CA 1
ATOM 747 C C . ASN A 1 96 ? -5.230 9.725 -4.282 1.00 87.75 96 ASN A C 1
ATOM 749 O O . ASN A 1 96 ? -5.845 9.161 -5.179 1.00 87.75 96 ASN A O 1
ATOM 753 N N . ASP A 1 97 ? -3.945 10.050 -4.390 1.00 89.75 97 ASP A N 1
ATOM 754 C CA . ASP A 1 97 ? -3.141 9.798 -5.580 1.00 89.75 97 ASP A CA 1
ATOM 755 C C . ASP A 1 97 ? -2.848 8.303 -5.749 1.00 89.75 97 ASP A C 1
ATOM 757 O O . ASP A 1 97 ? -2.852 7.790 -6.867 1.00 89.75 97 ASP A O 1
ATOM 761 N N . LEU A 1 98 ? -2.687 7.562 -4.646 1.00 92.19 98 LEU A N 1
ATOM 762 C CA . LEU A 1 98 ? -2.559 6.103 -4.684 1.00 92.19 98 LEU A CA 1
ATOM 763 C C . LEU A 1 98 ? -3.799 5.420 -5.282 1.00 92.19 98 LEU A C 1
ATOM 765 O O . LEU A 1 98 ? -3.660 4.335 -5.839 1.00 92.19 98 LEU A O 1
ATOM 769 N N . ASN A 1 99 ? -4.984 6.040 -5.228 1.00 93.50 99 ASN A N 1
ATOM 770 C CA . ASN A 1 99 ? -6.188 5.501 -5.875 1.00 93.50 99 ASN A CA 1
ATOM 771 C C . ASN A 1 99 ? -6.126 5.529 -7.411 1.00 93.50 99 ASN A C 1
ATOM 773 O O . ASN A 1 99 ? -6.949 4.877 -8.052 1.00 93.50 99 ASN A O 1
ATOM 777 N N . PHE A 1 100 ? -5.194 6.272 -8.021 1.00 93.81 100 PHE A N 1
ATOM 778 C CA . PHE A 1 100 ? -4.996 6.229 -9.475 1.00 93.81 100 PHE A CA 1
ATOM 779 C C . PHE A 1 100 ? -4.266 4.966 -9.944 1.00 93.81 100 PHE A C 1
ATOM 781 O O . PHE A 1 100 ? -4.253 4.691 -11.142 1.00 93.81 100 PHE A O 1
ATOM 788 N N . TYR A 1 101 ? -3.695 4.197 -9.018 1.00 94.38 101 TYR A N 1
ATOM 789 C CA . TYR A 1 101 ? -2.981 2.958 -9.296 1.00 94.38 101 TYR A CA 1
ATOM 790 C C . TYR A 1 101 ? -3.816 1.759 -8.851 1.00 94.38 101 TYR A C 1
ATOM 792 O O . TYR A 1 101 ? -4.451 1.783 -7.793 1.00 94.38 101 TYR A O 1
ATOM 800 N N . ASN A 1 102 ? -3.768 0.665 -9.609 1.00 95.44 102 ASN A N 1
ATOM 801 C CA . ASN A 1 102 ? -4.435 -0.581 -9.234 1.00 95.44 102 ASN A CA 1
ATOM 802 C C . ASN A 1 102 ? -3.549 -1.425 -8.303 1.00 95.44 102 ASN A C 1
ATOM 804 O O . ASN A 1 102 ? -3.200 -2.557 -8.631 1.00 95.44 102 ASN A O 1
ATOM 808 N N . LEU A 1 103 ? -3.133 -0.845 -7.175 1.00 96.94 103 LEU A N 1
ATOM 809 C CA . LEU A 1 103 ? -2.224 -1.482 -6.219 1.00 96.94 103 LEU A CA 1
ATOM 810 C C . LEU A 1 103 ? -2.854 -2.714 -5.565 1.00 96.94 103 LEU A C 1
ATOM 812 O O . LEU A 1 103 ? -4.061 -2.766 -5.334 1.00 96.94 103 LEU A O 1
ATOM 816 N N . ALA A 1 104 ? -2.009 -3.675 -5.191 1.00 97.06 104 ALA A N 1
ATOM 817 C CA . ALA A 1 104 ? -2.423 -4.857 -4.440 1.00 97.06 104 ALA A CA 1
ATOM 818 C C . ALA A 1 104 ? -3.044 -4.477 -3.089 1.00 97.06 104 ALA A C 1
ATOM 820 O O . ALA A 1 104 ? -4.057 -5.046 -2.687 1.00 97.06 104 ALA A O 1
ATOM 821 N N . TYR A 1 105 ? -2.406 -3.540 -2.380 1.00 96.38 105 TYR A N 1
ATOM 822 C CA . TYR A 1 105 ? -2.856 -3.040 -1.087 1.00 96.38 105 TYR A CA 1
ATOM 823 C C . TYR A 1 105 ? -2.078 -1.790 -0.640 1.00 96.38 105 TYR A C 1
ATOM 825 O O . TYR A 1 105 ? -0.934 -1.555 -1.046 1.00 96.38 105 TYR A O 1
ATOM 833 N N . LEU A 1 106 ? -2.673 -1.044 0.291 1.00 93.38 106 LEU A N 1
ATOM 834 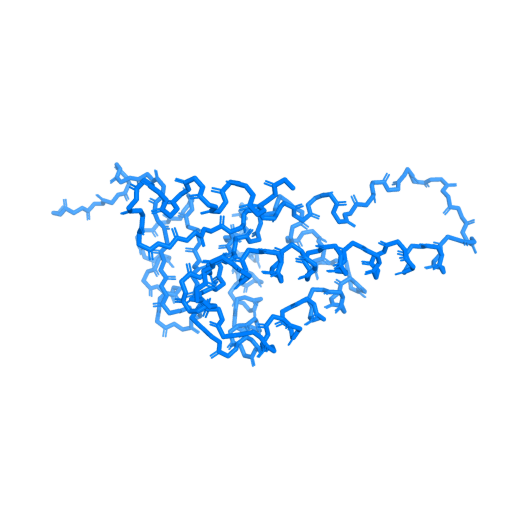C CA . LEU A 1 106 ? -2.013 -0.044 1.126 1.00 93.38 106 LEU A CA 1
ATOM 835 C C . LEU A 1 106 ? -1.828 -0.610 2.537 1.00 93.38 106 LEU A C 1
ATOM 837 O O . LEU A 1 106 ? -2.784 -1.037 3.174 1.00 93.38 106 LEU A O 1
ATOM 841 N N . HIS A 1 107 ? -0.603 -0.585 3.044 1.00 91.62 107 HIS A N 1
ATOM 842 C CA . HIS A 1 107 ? -0.227 -1.098 4.354 1.00 91.62 107 HIS A CA 1
ATOM 843 C C . HIS A 1 107 ? 0.214 0.055 5.259 1.00 91.62 107 HIS A C 1
ATOM 845 O O . HIS A 1 107 ? 1.170 0.768 4.961 1.00 91.62 107 HIS A O 1
ATOM 851 N N . LEU A 1 108 ? -0.483 0.258 6.374 1.00 85.69 108 LEU A N 1
ATOM 852 C CA . LEU A 1 108 ? -0.217 1.346 7.312 1.00 85.69 108 LEU A CA 1
ATOM 853 C C . LEU A 1 108 ? 0.122 0.809 8.688 1.00 85.69 108 LEU A C 1
ATOM 855 O O . LEU A 1 108 ? -0.446 -0.179 9.139 1.00 85.69 108 LEU A O 1
ATOM 859 N N . GLU A 1 109 ? 1.006 1.495 9.393 1.00 78.00 109 GLU A N 1
ATOM 860 C CA . GLU A 1 109 ? 1.272 1.192 10.791 1.00 78.00 109 GLU A CA 1
ATOM 861 C C . GLU A 1 109 ? 0.218 1.821 11.706 1.00 78.00 109 GLU A C 1
ATOM 863 O O . GLU A 1 109 ? -0.076 3.015 11.594 1.00 78.00 109 GLU A O 1
ATOM 868 N N . LYS A 1 110 ? -0.356 1.036 12.633 1.00 73.31 110 LYS A N 1
ATOM 869 C CA . LYS A 1 110 ? -1.209 1.609 13.678 1.00 73.31 110 LYS A CA 1
ATOM 870 C C . LYS A 1 110 ? -0.339 2.522 14.549 1.00 73.31 110 LYS A C 1
ATOM 872 O O . LYS A 1 110 ? 0.657 2.052 15.102 1.00 73.31 110 LYS A O 1
ATOM 877 N N . PRO A 1 111 ? -0.739 3.782 14.773 1.00 65.31 111 PRO A N 1
ATOM 878 C CA . PRO A 1 111 ? 0.011 4.638 15.668 1.00 65.31 111 PRO A CA 1
ATOM 879 C C . PRO A 1 111 ? 0.036 4.068 17.093 1.00 65.31 111 PRO A C 1
ATOM 881 O O . PRO A 1 111 ? -0.995 3.678 17.648 1.00 65.31 111 PRO A O 1
ATOM 884 N N . VAL A 1 112 ? 1.232 4.001 17.685 1.00 60.59 112 VAL A N 1
ATOM 885 C CA . VAL A 1 112 ? 1.416 3.534 19.064 1.00 60.59 112 VAL A CA 1
ATOM 886 C C . VAL A 1 112 ? 0.940 4.623 20.012 1.00 60.59 112 VAL A C 1
ATOM 888 O O . VAL A 1 112 ? 1.476 5.732 20.034 1.00 60.59 112 VAL A O 1
ATOM 891 N N . THR A 1 113 ? -0.069 4.306 20.816 1.00 58.47 113 THR A N 1
ATOM 892 C CA . THR A 1 113 ? -0.654 5.264 21.748 1.00 58.47 113 THR A CA 1
ATOM 893 C C . THR A 1 113 ? -0.721 4.698 23.157 1.00 58.47 113 THR A C 1
ATOM 895 O O . THR A 1 113 ? -1.271 3.621 23.366 1.00 58.47 113 THR A O 1
ATOM 898 N N . ASN A 1 114 ? -0.213 5.446 24.140 1.00 57.09 114 ASN A N 1
ATOM 899 C CA . ASN A 1 114 ? -0.125 4.993 25.535 1.00 57.09 114 ASN A CA 1
ATOM 900 C C . ASN A 1 114 ? -1.340 5.407 26.392 1.00 57.09 114 ASN A C 1
ATOM 902 O O . ASN A 1 114 ? -1.307 5.259 27.611 1.00 57.09 114 ASN A O 1
ATOM 906 N N . ASN A 1 115 ? -2.397 5.972 25.796 1.00 56.97 115 ASN A N 1
ATOM 907 C CA . ASN A 1 115 ? -3.588 6.425 26.522 1.00 56.97 115 ASN A CA 1
ATOM 908 C C . ASN A 1 115 ? -4.876 6.201 25.707 1.00 56.97 115 ASN A C 1
ATOM 910 O O . ASN A 1 115 ? -4.873 6.338 24.485 1.00 56.97 115 ASN A O 1
ATOM 914 N N . LEU A 1 116 ? -5.989 5.923 26.393 1.00 54.91 116 LEU A N 1
ATOM 915 C CA . LEU A 1 116 ? -7.305 5.601 25.824 1.00 54.91 116 LEU A CA 1
ATOM 916 C C . LEU A 1 116 ? -7.820 6.671 24.845 1.00 54.91 116 LEU A C 1
ATOM 918 O O . LEU A 1 116 ? -8.274 6.334 23.757 1.00 54.91 116 LEU A O 1
ATOM 922 N N . PHE A 1 117 ? -7.651 7.958 25.169 1.00 53.59 117 PHE A N 1
ATOM 923 C CA . PHE A 1 117 ? -8.036 9.069 24.282 1.00 53.59 117 PHE A CA 1
ATOM 924 C C . PHE A 1 117 ? -7.322 9.040 22.924 1.00 53.59 117 PHE A C 1
ATOM 926 O O . PHE A 1 117 ? -7.866 9.455 21.907 1.00 53.59 117 PHE A O 1
ATOM 933 N N . GLN A 1 118 ? -6.079 8.566 22.893 1.00 59.66 118 GLN A N 1
ATOM 934 C CA . GLN A 1 118 ? -5.296 8.490 21.663 1.00 59.66 118 GLN A CA 1
ATOM 935 C C . GLN A 1 118 ? -5.665 7.245 20.832 1.00 59.66 118 GLN A C 1
ATOM 937 O O . GLN A 1 118 ? -5.571 7.278 19.604 1.00 59.66 118 GLN A O 1
ATOM 942 N N . ASN A 1 119 ? -6.161 6.186 21.482 1.00 62.69 119 ASN A N 1
ATOM 943 C CA . ASN A 1 119 ? -6.719 5.008 20.818 1.00 62.69 119 ASN A CA 1
ATOM 944 C C . ASN A 1 119 ? -7.997 5.364 20.029 1.00 62.69 119 ASN A C 1
ATOM 946 O O . ASN A 1 119 ? -8.128 4.958 18.876 1.00 62.69 119 ASN A O 1
ATOM 950 N N . GLU A 1 120 ? -8.898 6.178 20.593 1.00 61.78 120 GLU A N 1
ATOM 951 C CA . GLU A 1 120 ? -10.099 6.659 19.881 1.00 61.78 120 GLU A CA 1
ATOM 952 C C . GLU A 1 120 ? -9.742 7.511 18.655 1.00 61.78 120 GLU A C 1
ATOM 954 O O . GLU A 1 120 ? -10.280 7.299 17.568 1.00 61.78 120 GLU A O 1
ATOM 959 N N . ILE A 1 121 ? -8.775 8.424 18.798 1.00 62.66 121 ILE A N 1
ATOM 960 C CA . ILE A 1 121 ? -8.270 9.246 17.685 1.00 62.66 121 ILE A CA 1
ATOM 961 C C . ILE A 1 121 ? -7.668 8.365 16.582 1.00 62.66 121 ILE A C 1
ATOM 963 O O . ILE A 1 121 ? -7.871 8.636 15.400 1.00 62.66 121 ILE A O 1
ATOM 967 N N . SER A 1 122 ? -6.972 7.289 16.955 1.00 67.19 122 SER A N 1
ATOM 968 C CA . SER A 1 122 ? -6.396 6.346 15.993 1.00 67.19 122 SER A CA 1
ATOM 969 C C . SER A 1 122 ? -7.477 5.618 15.193 1.00 67.19 122 SER A C 1
ATOM 971 O O .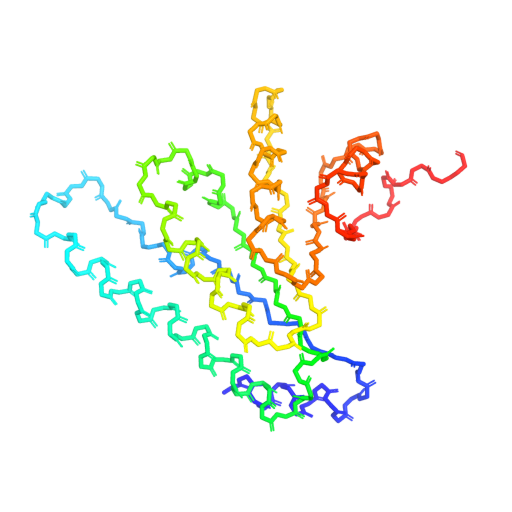 SER A 1 122 ? -7.339 5.481 13.983 1.00 67.19 122 SER A O 1
ATOM 973 N N . LEU A 1 123 ? -8.579 5.205 15.827 1.00 71.31 123 LEU A N 1
ATOM 974 C CA . LEU A 1 123 ? -9.704 4.565 15.133 1.00 71.31 123 LEU A CA 1
ATOM 975 C C . LEU A 1 123 ? -10.426 5.529 14.185 1.00 71.31 123 LEU A C 1
ATOM 977 O O . LEU A 1 123 ? -10.735 5.156 13.057 1.00 71.31 123 LEU A O 1
ATOM 981 N N . ILE A 1 124 ? -10.664 6.773 14.611 1.00 73.75 124 ILE A N 1
ATOM 982 C CA . ILE A 1 124 ? -11.256 7.810 13.747 1.00 73.75 124 ILE A CA 1
ATOM 983 C C . ILE A 1 124 ? -10.377 8.037 12.516 1.00 73.75 124 ILE A C 1
ATOM 985 O O . ILE A 1 124 ? -10.878 8.135 11.398 1.00 73.75 124 ILE A O 1
ATOM 989 N N . TRP A 1 125 ? -9.063 8.091 12.719 1.00 74.44 125 TRP A N 1
ATOM 990 C CA . TRP A 1 125 ? -8.110 8.269 11.638 1.00 74.44 125 TRP A CA 1
ATOM 991 C C . TRP A 1 125 ? -8.085 7.075 10.669 1.00 74.44 125 TRP A C 1
ATOM 993 O O . TRP A 1 125 ? -8.123 7.281 9.458 1.00 74.44 125 TRP A O 1
ATOM 1003 N N . LEU A 1 126 ? -8.111 5.839 11.175 1.00 76.81 126 LEU A N 1
ATOM 1004 C CA . LEU A 1 126 ? -8.211 4.642 10.333 1.00 76.81 126 LEU A CA 1
ATOM 1005 C C . LEU A 1 126 ? -9.499 4.641 9.501 1.00 76.81 126 LEU A C 1
ATOM 1007 O O . LEU A 1 126 ? -9.444 4.425 8.293 1.00 76.81 126 LEU A O 1
ATOM 1011 N N . LYS A 1 127 ? -10.641 4.976 10.116 1.00 79.50 127 LYS A N 1
ATOM 1012 C CA . LYS A 1 127 ? -11.926 5.115 9.411 1.00 79.50 127 LYS A CA 1
ATOM 1013 C C . LYS A 1 127 ? -11.874 6.187 8.323 1.00 79.50 127 LYS A C 1
ATOM 1015 O O . LYS A 1 127 ? -12.419 5.982 7.242 1.00 79.50 127 LYS A O 1
ATOM 1020 N N . LEU A 1 128 ? -11.203 7.310 8.583 1.00 80.19 128 LEU A N 1
ATOM 1021 C CA . LEU A 1 128 ? -11.019 8.365 7.590 1.00 80.19 128 LEU A CA 1
ATOM 1022 C C . LEU A 1 128 ? -10.230 7.853 6.380 1.00 80.19 128 LEU A C 1
ATOM 1024 O O . LEU A 1 128 ? -10.664 8.051 5.252 1.00 80.19 128 LEU A O 1
ATOM 1028 N N . ILE A 1 129 ? -9.115 7.157 6.588 1.00 80.94 129 ILE A N 1
ATOM 1029 C CA . ILE A 1 129 ? -8.338 6.597 5.472 1.00 80.94 129 ILE A CA 1
ATOM 1030 C C . ILE A 1 129 ? -9.131 5.568 4.702 1.00 80.94 129 ILE A C 1
ATOM 1032 O O . ILE A 1 129 ? -9.147 5.619 3.480 1.00 80.94 129 ILE A O 1
ATOM 1036 N N . HIS A 1 130 ? -9.788 4.660 5.413 1.00 84.31 130 HIS A N 1
ATOM 1037 C CA . HIS A 1 130 ? -10.618 3.636 4.805 1.00 84.31 130 HIS A CA 1
ATOM 1038 C C . HIS A 1 130 ? -11.757 4.249 3.969 1.00 84.31 130 HIS A C 1
ATOM 1040 O O . HIS A 1 130 ? -12.239 3.631 3.032 1.00 84.31 130 HIS A O 1
ATOM 1046 N N . SER A 1 131 ? -12.176 5.488 4.264 1.00 85.81 131 SER A N 1
ATOM 1047 C CA . SER A 1 131 ? -13.135 6.229 3.432 1.00 85.81 131 SER A CA 1
ATOM 1048 C C . SER A 1 131 ? -12.524 6.916 2.201 1.00 85.81 131 SER A C 1
ATOM 1050 O O . SER A 1 131 ? -13.262 7.279 1.289 1.00 85.81 131 SER A O 1
ATOM 1052 N N . ILE A 1 132 ? -11.203 7.121 2.174 1.00 88.25 132 ILE A N 1
ATOM 1053 C CA . ILE A 1 132 ? -10.482 7.803 1.087 1.00 88.25 132 ILE A CA 1
ATOM 1054 C C . ILE A 1 132 ? -9.846 6.782 0.139 1.00 88.25 132 ILE A C 1
ATOM 1056 O O . ILE A 1 132 ? -9.942 6.929 -1.077 1.00 88.25 132 ILE A O 1
ATOM 1060 N N . TYR A 1 133 ? -9.171 5.766 0.677 1.00 90.94 133 TYR A N 1
ATOM 1061 C CA . TYR A 1 133 ? -8.525 4.723 -0.110 1.00 90.94 133 TYR A CA 1
ATOM 1062 C C . TYR A 1 133 ? -9.554 3.688 -0.560 1.00 90.94 133 TYR A C 1
ATOM 1064 O O . TYR A 1 133 ? -10.301 3.163 0.257 1.00 90.94 133 TYR A O 1
ATOM 1072 N N . SER A 1 134 ? -9.593 3.403 -1.859 1.00 92.12 134 SER A N 1
ATOM 1073 C CA . SER A 1 134 ? -10.577 2.488 -2.458 1.00 92.12 134 SER A CA 1
ATOM 1074 C C . SER A 1 134 ? -10.054 1.059 -2.645 1.00 92.12 134 SER A C 1
ATOM 1076 O O . SER A 1 134 ? -10.832 0.171 -2.989 1.00 92.12 134 SER A O 1
ATOM 1078 N N . GLY A 1 135 ? -8.746 0.844 -2.478 1.00 93.19 135 GLY A N 1
ATOM 1079 C CA . GLY A 1 135 ? -8.121 -0.477 -2.557 1.00 93.19 135 GLY A CA 1
ATOM 1080 C C . GLY A 1 135 ? -8.103 -1.204 -1.212 1.00 93.19 135 GLY A C 1
ATOM 1081 O O . GLY A 1 135 ? -8.662 -0.734 -0.226 1.00 93.19 135 GLY A O 1
ATOM 1082 N N . THR A 1 136 ? -7.404 -2.339 -1.158 1.00 94.75 136 THR A N 1
ATOM 1083 C CA . THR A 1 136 ? -7.279 -3.135 0.071 1.00 94.75 136 THR A CA 1
ATOM 1084 C C . THR A 1 136 ? -6.398 -2.445 1.110 1.00 94.75 136 THR A C 1
ATOM 1086 O O . THR A 1 136 ? -5.222 -2.178 0.855 1.00 94.75 136 THR A O 1
ATOM 1089 N N . LEU A 1 137 ? -6.935 -2.199 2.303 1.00 91.38 137 LEU A N 1
ATOM 1090 C CA . LEU A 1 137 ? -6.213 -1.613 3.430 1.00 91.38 137 LEU A CA 1
ATOM 1091 C C . LEU A 1 137 ? -5.719 -2.698 4.403 1.00 91.38 137 LEU A C 1
ATOM 1093 O O . LEU A 1 137 ? -6.483 -3.549 4.861 1.00 91.38 137 LEU A O 1
ATOM 1097 N N . ILE A 1 138 ? -4.432 -2.646 4.749 1.00 90.38 138 ILE A N 1
ATOM 1098 C CA . ILE A 1 138 ? -3.786 -3.505 5.749 1.00 90.38 138 ILE A CA 1
ATOM 1099 C C . ILE A 1 138 ? -3.266 -2.640 6.894 1.00 90.38 138 ILE A C 1
ATOM 1101 O O . ILE A 1 138 ? -2.497 -1.709 6.659 1.00 90.38 138 ILE A O 1
ATOM 1105 N N . ILE A 1 139 ? -3.602 -2.976 8.142 1.00 86.25 139 ILE A N 1
ATOM 1106 C CA . ILE A 1 139 ? -3.065 -2.280 9.323 1.00 86.25 139 ILE A CA 1
ATOM 1107 C C . ILE A 1 139 ? -2.068 -3.155 10.091 1.00 86.25 139 ILE A C 1
ATOM 1109 O O . ILE A 1 139 ? -2.410 -4.235 10.575 1.00 86.25 139 ILE A O 1
ATOM 1113 N N . ASP A 1 140 ? -0.836 -2.669 10.252 1.00 82.62 140 ASP A N 1
ATOM 1114 C CA . ASP A 1 140 ? 0.207 -3.270 11.089 1.00 82.62 140 ASP A CA 1
ATOM 1115 C C . ASP A 1 140 ? -0.058 -2.972 12.568 1.00 82.62 140 ASP A C 1
ATOM 1117 O O . ASP A 1 140 ? -0.106 -1.821 13.008 1.00 82.62 140 ASP A O 1
ATOM 1121 N N . CYS A 1 141 ? -0.232 -4.036 13.344 1.00 74.12 141 CYS A N 1
ATOM 1122 C CA . CYS A 1 141 ? -0.752 -4.005 14.704 1.00 74.12 141 CYS A CA 1
ATOM 1123 C C . CYS A 1 141 ? 0.295 -4.489 15.723 1.00 74.12 141 CYS A C 1
ATOM 1125 O O . CYS A 1 141 ? 0.031 -5.370 16.546 1.00 74.12 141 CYS A O 1
ATOM 1127 N N . GLN A 1 142 ? 1.498 -3.907 15.685 1.00 66.12 142 GLN A N 1
ATOM 1128 C CA . GLN A 1 142 ? 2.692 -4.395 16.402 1.00 66.12 142 GLN A CA 1
ATOM 1129 C C . GLN A 1 142 ? 2.542 -4.507 17.935 1.00 66.12 142 GLN A C 1
ATOM 1131 O O . GLN A 1 142 ? 3.207 -5.333 18.574 1.00 66.12 142 GLN A O 1
ATOM 1136 N N . HIS A 1 143 ? 1.659 -3.706 18.545 1.00 64.56 143 HIS A N 1
ATOM 1137 C CA . HIS A 1 143 ? 1.577 -3.545 20.004 1.00 64.56 143 HIS A CA 1
ATOM 1138 C C . HIS A 1 143 ? 0.163 -3.595 20.595 1.00 64.56 143 HIS A C 1
ATOM 1140 O O . HIS A 1 143 ? -0.048 -3.067 21.683 1.00 64.56 143 HIS A O 1
ATOM 1146 N N . ILE A 1 144 ? -0.798 -4.236 19.929 1.00 64.88 144 ILE A N 1
ATOM 1147 C CA . ILE A 1 144 ? -2.190 -4.261 20.409 1.00 64.88 144 ILE A CA 1
ATOM 1148 C C . ILE A 1 144 ? -2.652 -5.632 20.898 1.00 64.88 144 ILE A C 1
ATOM 1150 O O . ILE A 1 144 ? -2.111 -6.674 20.516 1.00 64.88 144 ILE A O 1
ATOM 1154 N N . THR A 1 145 ? -3.656 -5.615 21.770 1.00 68.00 145 THR A N 1
ATOM 1155 C CA . THR A 1 145 ? -4.303 -6.809 22.330 1.00 68.00 145 THR A CA 1
ATOM 1156 C C . THR A 1 145 ? -5.163 -7.533 21.291 1.00 68.00 145 THR A C 1
ATOM 1158 O O . THR A 1 145 ? -5.488 -6.980 20.244 1.00 68.00 145 THR A O 1
ATOM 1161 N N . GLN A 1 146 ? -5.558 -8.780 21.568 1.00 68.50 146 GLN A N 1
ATOM 1162 C CA . GLN A 1 146 ? -6.446 -9.540 20.677 1.00 68.50 146 GLN A CA 1
ATOM 1163 C C . GLN A 1 146 ? -7.795 -8.856 20.456 1.00 68.50 146 GLN A C 1
ATOM 1165 O O . GLN A 1 146 ? -8.235 -8.730 19.320 1.00 68.50 146 GLN A O 1
ATOM 1170 N N . THR A 1 147 ? -8.390 -8.331 21.523 1.00 67.94 147 THR A N 1
ATOM 1171 C CA . THR A 1 147 ? -9.667 -7.616 21.461 1.00 67.94 147 THR A CA 1
ATOM 1172 C C . THR A 1 147 ? -9.569 -6.343 20.621 1.00 67.94 147 THR A C 1
ATOM 1174 O O . THR A 1 147 ? -10.442 -6.079 19.806 1.00 67.94 147 THR A O 1
ATOM 1177 N N . GLU A 1 148 ? -8.483 -5.573 20.747 1.00 67.94 148 GLU A N 1
ATOM 1178 C CA . GLU A 1 148 ? -8.280 -4.387 19.903 1.00 67.94 148 GLU A CA 1
ATOM 1179 C C . GLU A 1 148 ? -8.124 -4.743 18.419 1.00 67.94 148 GLU A C 1
ATOM 1181 O O . GLU A 1 148 ? -8.535 -3.959 17.566 1.00 67.94 148 GLU A O 1
ATOM 1186 N N . ARG A 1 149 ? -7.560 -5.916 18.098 1.00 69.38 149 ARG A N 1
ATOM 1187 C CA . ARG A 1 149 ? -7.448 -6.394 16.711 1.00 69.38 149 ARG A CA 1
ATOM 1188 C C . ARG A 1 149 ? -8.809 -6.697 16.108 1.00 69.38 149 ARG A C 1
ATOM 1190 O O . ARG A 1 149 ? -9.087 -6.252 15.002 1.00 69.38 149 ARG A O 1
ATOM 1197 N N . GLU A 1 150 ? -9.650 -7.420 16.841 1.00 70.25 150 GLU A N 1
ATOM 1198 C CA . GLU A 1 150 ? -11.002 -7.773 16.394 1.00 70.25 150 GLU A CA 1
ATOM 1199 C C . GLU A 1 150 ? -11.840 -6.520 16.119 1.00 70.25 150 GLU A C 1
ATOM 1201 O O . GLU A 1 150 ? -12.484 -6.432 15.075 1.00 70.25 150 GLU A O 1
ATOM 1206 N N . THR A 1 151 ? -11.745 -5.509 16.987 1.00 69.25 151 THR A N 1
ATOM 1207 C CA . THR A 1 151 ? -12.424 -4.221 16.792 1.00 69.25 151 THR A CA 1
ATOM 1208 C C . THR A 1 151 ? -11.930 -3.478 15.549 1.00 69.25 151 THR A C 1
ATOM 1210 O O . THR A 1 151 ? -12.729 -2.877 14.835 1.00 69.25 151 THR A O 1
ATOM 1213 N N . ILE A 1 152 ? -10.623 -3.505 15.265 1.00 69.81 152 ILE A N 1
ATOM 1214 C CA . ILE A 1 152 ? -10.061 -2.846 14.075 1.00 69.81 152 ILE A CA 1
ATOM 1215 C C . ILE A 1 152 ? -10.520 -3.556 12.794 1.00 69.81 152 ILE A C 1
ATOM 1217 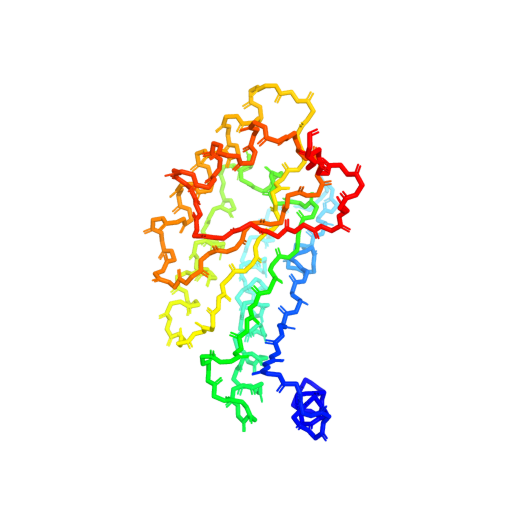O O . ILE A 1 152 ? -10.942 -2.876 11.858 1.00 69.81 152 ILE A O 1
ATOM 1221 N N . CYS A 1 153 ? -10.505 -4.895 12.773 1.00 68.69 153 CYS A N 1
ATOM 1222 C CA . CYS A 1 153 ? -10.962 -5.695 11.630 1.00 68.69 153 CYS A CA 1
ATOM 1223 C C . CYS A 1 153 ? -12.441 -5.483 11.286 1.00 68.69 153 CYS A C 1
ATOM 1225 O O . CYS A 1 153 ? -12.811 -5.591 10.125 1.00 68.69 153 CYS A O 1
ATOM 1227 N N . GLN A 1 154 ? -13.306 -5.240 12.274 1.00 68.00 154 GLN A N 1
ATOM 1228 C CA . GLN A 1 154 ? -14.750 -5.144 12.023 1.00 68.00 154 GLN A CA 1
ATOM 1229 C C . GLN A 1 154 ? -15.159 -3.842 11.327 1.00 68.00 154 GLN A C 1
ATOM 1231 O O . GLN A 1 154 ? -16.134 -3.833 10.582 1.00 68.00 154 GLN A O 1
ATOM 1236 N N . ASP A 1 155 ? -14.415 -2.760 11.559 1.00 66.69 155 ASP A N 1
ATOM 1237 C CA . ASP A 1 155 ? -14.941 -1.411 11.351 1.00 66.69 155 ASP A CA 1
ATOM 1238 C C . ASP A 1 155 ? -14.013 -0.470 10.571 1.00 66.69 155 ASP A C 1
ATOM 1240 O O . ASP A 1 155 ? -14.418 0.658 10.283 1.00 66.69 155 ASP A O 1
ATOM 1244 N N . SER A 1 156 ? -12.737 -0.827 10.367 1.00 69.94 156 SER A N 1
ATOM 1245 C CA . SER A 1 156 ? -11.707 0.162 9.989 1.00 69.94 156 SER A CA 1
ATOM 1246 C C . SER A 1 156 ? -10.613 -0.330 9.030 1.00 69.94 156 SER A C 1
ATOM 1248 O O . SER A 1 156 ? -9.743 0.469 8.688 1.00 69.94 156 SER A O 1
ATOM 1250 N N . THR A 1 157 ? -10.600 -1.605 8.627 1.00 79.12 157 THR A N 1
ATOM 1251 C CA . THR A 1 157 ? -9.593 -2.166 7.705 1.00 79.12 157 THR A CA 1
ATOM 1252 C C . THR A 1 157 ? -10.080 -3.461 7.057 1.00 79.12 157 THR A C 1
ATOM 1254 O O . THR A 1 157 ? -10.909 -4.152 7.646 1.00 79.12 157 THR A O 1
ATOM 1257 N N . ASP A 1 158 ? -9.505 -3.836 5.913 1.00 86.00 158 ASP A N 1
ATOM 1258 C CA . ASP A 1 158 ? -9.774 -5.126 5.267 1.00 86.00 158 ASP A CA 1
ATOM 1259 C C . ASP A 1 158 ? -8.941 -6.254 5.886 1.00 86.00 158 ASP A C 1
ATOM 1261 O O . ASP A 1 158 ? -9.427 -7.366 6.096 1.00 86.00 158 ASP A O 1
ATOM 1265 N N . LEU A 1 159 ? -7.666 -5.973 6.182 1.00 88.06 159 LEU A N 1
ATOM 1266 C CA . LEU A 1 159 ? -6.707 -6.942 6.715 1.00 88.06 159 LEU A CA 1
ATOM 1267 C C . LEU A 1 159 ? -5.876 -6.354 7.864 1.00 88.06 159 LEU A C 1
ATOM 1269 O O . LEU A 1 159 ? -5.727 -5.139 8.010 1.00 88.06 159 LEU A O 1
ATOM 1273 N N . VAL A 1 160 ? -5.285 -7.239 8.671 1.00 85.25 160 VAL A N 1
ATOM 1274 C CA . VAL A 1 160 ? -4.371 -6.888 9.769 1.00 85.25 160 VAL A CA 1
ATOM 1275 C C . VAL A 1 160 ? -3.075 -7.687 9.644 1.00 85.25 160 VAL A C 1
ATOM 1277 O O . VAL A 1 160 ? -3.108 -8.904 9.465 1.00 85.25 160 VAL A O 1
ATOM 1280 N N . SER A 1 161 ? -1.934 -7.001 9.762 1.00 84.56 161 SER A N 1
ATOM 1281 C CA . SER A 1 161 ? -0.597 -7.607 9.769 1.00 84.56 161 SER A CA 1
ATOM 1282 C C . SER A 1 161 ? -0.093 -7.861 11.196 1.00 84.56 161 SER A C 1
ATOM 1284 O O . SER A 1 161 ? -0.373 -7.096 12.126 1.00 84.56 161 SER A O 1
ATOM 1286 N N . PHE A 1 162 ? 0.675 -8.944 11.365 1.00 76.94 162 PHE A N 1
ATOM 1287 C CA . PHE A 1 162 ? 1.189 -9.426 12.647 1.00 76.94 162 PHE A CA 1
ATOM 1288 C C . PHE A 1 162 ? 2.702 -9.656 12.592 1.00 76.94 162 PHE A C 1
ATOM 1290 O O . PHE A 1 162 ? 3.164 -10.614 11.978 1.00 76.94 162 PHE A O 1
ATOM 1297 N N . ASN A 1 163 ? 3.474 -8.851 13.327 1.00 68.56 163 ASN A N 1
ATOM 1298 C CA . ASN A 1 163 ? 4.935 -9.018 13.386 1.00 68.56 163 ASN A CA 1
ATOM 1299 C C . ASN A 1 163 ? 5.404 -9.961 14.508 1.00 68.56 163 ASN A C 1
ATOM 1301 O O . ASN A 1 163 ? 6.522 -10.468 14.465 1.00 68.56 163 ASN A O 1
ATOM 1305 N N . ASN A 1 164 ? 4.575 -10.211 15.529 1.00 64.62 164 ASN A N 1
ATOM 1306 C CA . ASN A 1 164 ? 4.926 -11.105 16.632 1.00 64.62 164 ASN A CA 1
ATOM 1307 C C . ASN A 1 164 ? 3.769 -12.043 17.004 1.00 64.62 164 ASN A C 1
ATOM 1309 O O . ASN A 1 164 ? 2.831 -11.658 17.705 1.00 64.62 164 ASN A O 1
ATOM 1313 N N . LEU A 1 165 ? 3.890 -13.303 16.578 1.00 58.62 165 LEU A N 1
ATOM 1314 C CA . LEU A 1 165 ? 2.896 -14.350 16.813 1.00 58.62 165 LEU A CA 1
ATOM 1315 C C . LEU A 1 165 ? 2.877 -14.862 18.264 1.00 58.62 165 LEU A C 1
ATOM 1317 O O . LEU A 1 165 ? 1.894 -15.463 18.674 1.00 58.62 165 LEU A O 1
ATOM 1321 N N . SER A 1 166 ? 3.902 -14.591 19.083 1.00 58.16 166 SER A N 1
ATOM 1322 C CA . SER A 1 166 ? 3.911 -15.021 20.498 1.00 58.16 166 SER A CA 1
ATOM 1323 C C . SER A 1 166 ? 2.851 -14.318 21.359 1.00 58.16 166 SER A C 1
ATOM 1325 O O . SER A 1 166 ? 2.572 -14.747 22.474 1.00 58.16 166 SER A O 1
ATOM 1327 N N . LYS A 1 167 ? 2.248 -13.241 20.834 1.00 50.62 167 LYS A N 1
ATOM 1328 C CA . LYS A 1 167 ? 1.134 -12.496 21.444 1.00 50.62 167 LYS A CA 1
ATOM 1329 C C . LYS A 1 167 ? -0.233 -12.842 20.841 1.00 50.62 167 LYS A C 1
ATOM 1331 O O . LYS A 1 167 ? -1.230 -12.179 21.148 1.00 50.62 167 LYS A O 1
ATOM 1336 N N . LEU A 1 168 ? -0.287 -13.832 19.954 1.00 48.72 168 LEU A N 1
ATOM 1337 C CA . LEU A 1 168 ? -1.533 -14.458 19.542 1.00 48.72 168 LEU A CA 1
ATOM 1338 C C . LEU A 1 168 ? -1.794 -15.603 20.516 1.00 48.72 168 LEU A C 1
ATOM 1340 O O . LEU A 1 168 ? -1.165 -16.654 20.435 1.00 48.72 168 LEU A O 1
ATOM 1344 N N . SER A 1 169 ? -2.701 -15.381 21.464 1.00 47.19 169 SER A N 1
ATOM 1345 C CA . SER A 1 169 ? -3.300 -16.475 22.221 1.00 47.19 169 SER A CA 1
ATOM 1346 C C . SER A 1 169 ? -4.202 -17.239 21.259 1.00 47.19 169 SER A C 1
ATOM 1348 O O . SER A 1 169 ? -5.370 -16.900 21.069 1.00 47.19 169 SER A O 1
ATOM 1350 N N . ILE A 1 170 ? -3.607 -18.202 20.564 1.00 46.53 170 ILE A N 1
ATOM 1351 C CA . ILE A 1 170 ? -4.331 -19.277 19.902 1.00 46.53 170 ILE A CA 1
ATOM 1352 C C . ILE A 1 170 ? -4.322 -20.426 20.912 1.00 46.53 170 ILE A C 1
ATOM 1354 O O . ILE A 1 170 ? -3.246 -20.796 21.384 1.00 46.53 170 ILE A O 1
ATOM 1358 N N . PHE A 1 171 ? -5.526 -20.932 21.199 1.00 40.00 171 PHE A N 1
ATOM 1359 C CA . PHE A 1 171 ? -5.969 -21.821 22.289 1.00 40.00 171 PHE A CA 1
ATOM 1360 C C . PHE A 1 171 ? -6.433 -21.115 23.567 1.00 40.00 171 PHE A C 1
ATOM 1362 O O . PHE A 1 171 ? -5.603 -20.516 24.284 1.00 40.00 171 PHE A O 1
#

pLDDT: mean 73.86, std 18.65, range [35.5, 98.19]

Radius of gyration: 17.38 Å; chains: 1; bounding box: 32×55×42 Å

Sequence (171 aa):
MFRRAAQNALAADFDGVEICANCSYLIDRQSPNSSNEAENSYNIELENKTQLLLTIIEEVASVWDENKVGIKLISDSFFLLAKASGLSSIFYHIINDLNFYNLAYLHLEKPVTNNLFQNEISLIWLKLIHSIYSGTLIIDCQHITQTERETICQDSTDLVSFNNLSKLSIF

Secondary structure (DSSP, 8-state):
-HHHHHHHHHHTT-S-EEEEEEGGGTS----TT--SS-HHHHHHHHHHHHHHHHHHHHHHHTTS-GGGEEEEEE-TTHHHHHHSTTTHHHHHHHHHHHTTS--SEEEEEPPP-SSHHHHHHHHHHHHHHHHH--S-EEEE-TT--HHHHHHHHHHT-SEEE-S-GGG----

Foldseek 3Di:
DLLVVLVVCVVVVHQADEAEAECVVLDDPDDPPDDDPCPVVNVVSNVVVLVVVVVSLVSNCVRDPQLRYEYEYHYLCPLVQVVPPPNPVSVLVSLLVCQVTNHVEYEYEQHDDPDPVSLVVSQVVLQVSVVRHPHFYEYEDADDAPVSVVVCCVHRGVYYDYPDCVRPPDD

InterPro domains:
  IPR001155 NADH:flavin oxidoreductase/NADH oxidase, N-terminal [PF00724] (2-162)
  IPR013785 Aldolase-type TIM barrel [G3DSA:3.20.20.70] (1-166)
  IPR045247 Oxidoreductase Oye-like [PTHR22893] (2-164)